Protein AF-A6MZL1-F1 (afdb_monomer_lite)

InterPro domains:
  IPR004640 Co-chaperone Hsc20 [PTHR14021] (1-90)
  IPR009073 Co-chaperone HscB, C-terminal oligomerisation domain [PF07743] (16-85)
  IPR036386 HscB, C-terminal domain superfamily [G3DSA:1.20.1280.20] (8-90)
  IPR036386 HscB, C-terminal domain superfamily [SSF47144] (9-86)

Foldseek 3Di:
DVVVVDDQPPPDDDPPVVLVVVLVVLVVQLVPDPDLVSLVVSLVVLVVVLVVLVVQLVVCVVVVVVVSNSVSVNSNVSSVVSNVSSVVSD

Sequence (90 aa):
LQLEGIPIDEEKTITDPELLMEMMEIREAVNDANDSQTLEKIQSQIKRKLETWSHSFQEAFERRDFDRAVKATQRMRYYERAVEETIKKL

Secondary structure (DSSP, 8-state):
-GGGT----SSPPP--HHHHHHHHHHHHHHHH--SHHHHHHHHHHHHHHHHHHHHHHHHHHHTT-HHHHHHHHHHHHHHHHHHHHHHHH-

Structure (mmCIF, N/CA/C/O backbone):
data_AF-A6MZL1-F1
#
_entry.id   AF-A6MZL1-F1
#
loop_
_atom_site.group_PDB
_atom_site.id
_atom_site.type_symbol
_atom_site.label_atom_id
_atom_site.label_alt_id
_atom_site.label_comp_id
_atom_site.label_asym_id
_atom_site.label_entity_id
_atom_site.label_seq_id
_atom_site.pdbx_PDB_ins_code
_atom_site.Cartn_x
_atom_site.Cartn_y
_atom_site.Cartn_z
_atom_site.occupancy
_atom_site.B_iso_or_equiv
_atom_site.auth_seq_id
_atom_site.auth_comp_id
_atom_site.auth_asym_id
_atom_site.auth_atom_id
_atom_site.pdbx_PDB_model_num
ATOM 1 N N . LEU A 1 1 ? 1.821 -5.263 -17.684 1.00 85.56 1 LEU A N 1
ATOM 2 C CA . LEU A 1 1 ? 3.027 -5.984 -17.207 1.00 85.56 1 LEU A CA 1
ATOM 3 C C . LEU A 1 1 ? 3.058 -7.428 -17.700 1.00 85.56 1 LEU A C 1
ATOM 5 O O . LEU A 1 1 ? 3.954 -7.740 -18.466 1.00 85.56 1 LEU A O 1
ATOM 9 N N . GLN A 1 2 ? 2.066 -8.274 -17.389 1.00 88.56 2 GLN A N 1
ATOM 10 C CA . GLN A 1 2 ? 2.014 -9.649 -17.927 1.00 88.56 2 GLN A CA 1
ATOM 11 C C . GLN A 1 2 ? 2.042 -9.706 -19.467 1.00 88.56 2 GLN A C 1
ATOM 13 O O . GLN A 1 2 ? 2.785 -10.499 -20.032 1.00 88.56 2 GLN A O 1
ATOM 18 N N . LEU A 1 3 ? 1.305 -8.814 -20.147 1.00 90.19 3 LEU A N 1
ATOM 19 C CA . LEU A 1 3 ? 1.337 -8.692 -21.617 1.00 90.19 3 LEU A CA 1
ATOM 20 C C . LEU A 1 3 ? 2.703 -8.250 -22.173 1.00 90.19 3 LEU A C 1
ATOM 22 O O . LEU A 1 3 ? 3.005 -8.524 -23.326 1.00 90.19 3 LEU A O 1
ATOM 26 N N . GLU A 1 4 ? 3.537 -7.614 -21.349 1.00 89.19 4 GLU A N 1
ATOM 27 C CA . GLU A 1 4 ? 4.922 -7.244 -21.681 1.00 89.19 4 GLU A CA 1
ATOM 28 C C . GLU A 1 4 ? 5.916 -8.356 -21.273 1.00 89.19 4 GLU A C 1
ATOM 30 O O . GLU A 1 4 ? 7.124 -8.143 -21.269 1.00 89.19 4 GLU A O 1
ATOM 35 N N . GLY A 1 5 ? 5.424 -9.542 -20.886 1.00 89.25 5 GLY A N 1
ATOM 36 C CA . GLY A 1 5 ? 6.245 -10.683 -20.468 1.00 89.25 5 GLY A CA 1
ATOM 37 C C . GLY A 1 5 ? 6.821 -10.576 -19.053 1.00 89.25 5 GLY A C 1
ATOM 38 O O . GLY A 1 5 ? 7.698 -11.359 -18.695 1.00 89.25 5 GLY A O 1
ATOM 39 N N . ILE A 1 6 ? 6.348 -9.626 -18.240 1.00 87.50 6 ILE A N 1
ATOM 40 C CA . ILE A 1 6 ? 6.872 -9.385 -16.891 1.00 87.50 6 ILE A CA 1
ATOM 41 C C . ILE A 1 6 ? 5.976 -10.072 -15.860 1.00 87.50 6 ILE A C 1
ATOM 43 O O . ILE A 1 6 ? 4.820 -9.658 -15.692 1.00 87.50 6 ILE A O 1
ATOM 47 N N . PRO A 1 7 ? 6.480 -11.106 -15.160 1.00 82.38 7 PRO A N 1
ATOM 48 C CA . PRO A 1 7 ? 5.722 -11.769 -14.116 1.00 82.38 7 PRO A CA 1
ATOM 49 C C . PRO A 1 7 ? 5.574 -10.833 -12.917 1.00 82.38 7 PRO A C 1
ATOM 51 O O . PRO A 1 7 ? 6.545 -10.249 -12.435 1.00 82.38 7 PRO A O 1
ATOM 54 N N . ILE A 1 8 ? 4.349 -10.715 -12.418 1.00 76.31 8 ILE A N 1
ATOM 55 C CA . ILE A 1 8 ? 4.093 -10.129 -11.108 1.00 76.31 8 ILE A CA 1
ATOM 56 C C . ILE A 1 8 ? 3.907 -11.308 -10.169 1.00 76.31 8 ILE A C 1
ATOM 58 O O . ILE A 1 8 ? 2.921 -12.031 -10.279 1.00 76.31 8 ILE A O 1
ATOM 62 N N . ASP A 1 9 ? 4.886 -11.531 -9.297 1.00 74.88 9 ASP A N 1
ATOM 63 C CA . ASP A 1 9 ? 4.723 -12.499 -8.223 1.00 74.88 9 ASP A CA 1
ATOM 64 C C . ASP A 1 9 ? 3.792 -11.896 -7.172 1.00 74.88 9 ASP A C 1
ATOM 66 O O . ASP A 1 9 ? 4.119 -10.940 -6.463 1.00 74.88 9 ASP A O 1
ATOM 70 N N . GLU A 1 10 ? 2.591 -12.446 -7.172 1.00 64.12 10 GLU A N 1
ATOM 71 C CA . GLU A 1 10 ? 1.455 -12.025 -6.384 1.00 64.12 10 GLU A CA 1
ATOM 72 C C . GLU A 1 10 ? 1.543 -12.451 -4.911 1.00 64.12 10 GLU A C 1
ATOM 74 O O . GLU A 1 10 ? 0.918 -11.814 -4.053 1.00 64.12 10 GLU A O 1
ATOM 79 N N . GLU A 1 11 ? 2.328 -13.492 -4.627 1.00 65.12 11 GLU A N 1
ATOM 80 C CA . GLU A 1 11 ? 2.501 -14.091 -3.301 1.00 65.12 11 GLU A CA 1
ATOM 81 C C . GLU A 1 11 ? 3.853 -13.752 -2.667 1.00 65.12 11 GLU A C 1
ATOM 83 O O . GLU A 1 11 ? 4.088 -14.071 -1.499 1.00 65.12 11 GLU A O 1
ATOM 88 N N . LYS A 1 12 ? 4.736 -13.067 -3.403 1.00 67.88 12 LYS A N 1
ATOM 89 C CA . LYS A 1 12 ? 6.050 -12.665 -2.903 1.00 67.88 12 LYS A CA 1
ATOM 90 C C . LYS A 1 12 ? 5.937 -11.895 -1.590 1.00 67.88 12 LYS A C 1
ATOM 92 O O . LYS A 1 12 ? 5.338 -10.821 -1.523 1.00 67.88 12 LYS A O 1
ATOM 97 N N . THR A 1 13 ? 6.597 -12.414 -0.559 1.00 68.12 13 THR A N 1
ATOM 98 C CA . THR A 1 13 ? 6.778 -11.721 0.718 1.00 68.12 13 THR A CA 1
ATOM 99 C C . THR A 1 13 ? 7.434 -10.361 0.483 1.00 68.12 13 THR A C 1
ATOM 101 O O . THR A 1 13 ? 8.491 -10.289 -0.151 1.00 68.12 13 THR A O 1
ATOM 104 N N . ILE A 1 14 ? 6.839 -9.280 1.007 1.00 70.06 14 ILE A N 1
ATOM 105 C CA . ILE A 1 14 ? 7.497 -7.968 1.005 1.00 70.06 14 ILE A CA 1
ATOM 106 C C . ILE A 1 14 ? 8.813 -8.085 1.758 1.00 70.06 14 ILE A C 1
ATOM 108 O O . ILE A 1 14 ? 8.843 -8.445 2.932 1.00 70.06 14 ILE A O 1
ATOM 112 N N . THR A 1 15 ? 9.883 -7.672 1.096 1.00 75.94 15 THR A N 1
ATOM 113 C CA . THR A 1 15 ? 11.190 -7.453 1.718 1.00 75.94 15 THR A CA 1
ATOM 114 C C . THR A 1 15 ? 11.522 -5.970 1.867 1.00 75.94 15 THR A C 1
ATOM 116 O O . THR A 1 15 ? 12.608 -5.648 2.327 1.00 75.94 15 THR A O 1
ATOM 119 N N . ASP A 1 16 ? 10.626 -5.077 1.436 1.00 83.75 16 ASP A N 1
ATOM 120 C CA . ASP A 1 16 ? 10.746 -3.621 1.531 1.00 83.75 16 ASP A CA 1
ATOM 121 C C . ASP A 1 16 ? 10.470 -3.153 2.975 1.00 83.75 16 ASP A C 1
ATOM 123 O O . ASP A 1 16 ? 9.309 -3.149 3.399 1.00 83.75 16 ASP A O 1
ATOM 127 N N . PRO A 1 17 ? 11.505 -2.776 3.750 1.00 87.44 17 PRO A N 1
ATOM 128 C CA . PRO A 1 17 ? 11.346 -2.465 5.168 1.00 87.44 17 PRO A CA 1
ATOM 129 C C . PRO A 1 17 ? 10.487 -1.224 5.417 1.00 87.44 17 PRO A C 1
ATOM 131 O O . PRO A 1 17 ? 9.789 -1.170 6.426 1.00 87.44 17 PRO A O 1
ATOM 134 N N . GLU A 1 18 ? 10.502 -0.251 4.498 1.00 88.38 18 GLU A N 1
ATOM 135 C CA . GLU A 1 18 ? 9.683 0.963 4.608 1.00 88.38 18 GLU A CA 1
ATOM 136 C C . GLU A 1 18 ? 8.201 0.609 4.537 1.00 88.38 18 GLU A C 1
ATOM 138 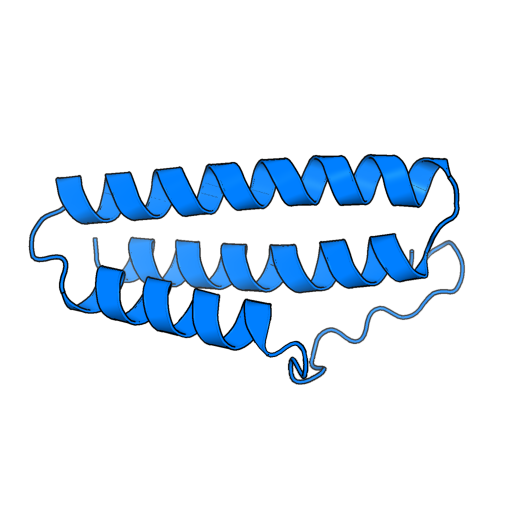O O . GLU A 1 18 ? 7.411 1.034 5.375 1.00 88.38 18 GLU A O 1
ATOM 143 N N . LEU A 1 19 ? 7.837 -0.227 3.560 1.00 87.12 19 LEU A N 1
ATOM 144 C CA . LEU A 1 19 ? 6.461 -0.676 3.391 1.00 87.12 19 LEU A CA 1
ATOM 145 C C . LEU A 1 19 ? 6.012 -1.531 4.579 1.00 87.12 19 LEU A C 1
ATOM 147 O O . LEU A 1 19 ? 4.879 -1.402 5.029 1.00 87.12 19 LEU A O 1
ATOM 151 N N . LEU A 1 20 ? 6.883 -2.400 5.101 1.00 90.31 20 LEU A N 1
ATOM 152 C CA . LEU A 1 20 ? 6.565 -3.218 6.275 1.00 90.31 20 LEU A CA 1
ATOM 153 C C . LEU A 1 20 ? 6.284 -2.358 7.510 1.00 90.31 20 LEU A C 1
ATOM 155 O O . LEU A 1 20 ? 5.277 -2.582 8.178 1.00 90.31 20 LEU A O 1
ATOM 159 N N . MET A 1 21 ? 7.141 -1.373 7.786 1.00 91.69 21 MET A N 1
ATOM 160 C CA . MET A 1 21 ? 6.958 -0.433 8.893 1.00 91.69 21 MET A CA 1
ATOM 161 C C . MET A 1 21 ? 5.647 0.340 8.741 1.00 91.69 21 MET A C 1
ATOM 163 O O . MET A 1 21 ? 4.833 0.372 9.656 1.00 91.69 21 MET A O 1
ATOM 167 N N . GLU A 1 22 ? 5.389 0.868 7.550 1.00 91.44 22 GLU A N 1
ATOM 168 C CA . GLU A 1 22 ? 4.161 1.597 7.254 1.00 91.44 22 GLU A CA 1
ATOM 169 C C . GLU A 1 22 ? 2.899 0.730 7.412 1.00 91.44 22 GLU A C 1
ATOM 171 O O . GLU A 1 22 ? 1.889 1.189 7.943 1.00 91.44 22 GLU A O 1
ATOM 176 N N . MET A 1 23 ? 2.938 -0.537 6.984 1.00 89.88 23 MET A N 1
ATOM 177 C CA . MET A 1 23 ? 1.823 -1.470 7.188 1.00 89.88 23 MET A CA 1
ATOM 178 C C . MET A 1 23 ? 1.597 -1.778 8.672 1.00 89.88 23 MET A C 1
ATOM 180 O O . MET A 1 23 ? 0.450 -1.942 9.090 1.00 89.88 23 MET A O 1
ATOM 184 N N . MET A 1 24 ? 2.664 -1.853 9.472 1.00 91.38 24 MET A N 1
ATOM 185 C CA . MET A 1 24 ? 2.552 -2.012 10.924 1.00 91.38 24 MET A CA 1
ATOM 186 C C . MET A 1 24 ? 1.897 -0.788 11.570 1.00 91.38 24 MET A C 1
ATOM 188 O O . MET A 1 24 ? 0.946 -0.959 12.327 1.00 91.38 24 MET A O 1
ATOM 192 N N . GLU A 1 25 ? 2.334 0.423 11.217 1.00 93.12 25 GLU A N 1
ATOM 193 C CA . GLU A 1 25 ? 1.755 1.676 11.721 1.00 93.12 25 GLU A CA 1
ATOM 194 C C . GLU A 1 25 ? 0.266 1.798 11.376 1.00 93.12 25 GLU A C 1
ATOM 196 O O . GLU A 1 25 ? -0.548 2.166 12.223 1.00 93.12 25 GLU A O 1
ATOM 201 N N . ILE A 1 26 ? -0.118 1.448 10.142 1.00 92.06 26 ILE A N 1
ATOM 202 C CA . ILE A 1 26 ? -1.528 1.453 9.739 1.00 92.06 26 ILE A CA 1
ATOM 203 C C . ILE A 1 26 ? -2.325 0.463 10.589 1.00 92.06 26 ILE A C 1
ATOM 205 O O . ILE A 1 26 ? -3.393 0.814 11.081 1.00 92.06 26 ILE A O 1
ATOM 209 N N . ARG A 1 27 ? -1.818 -0.756 10.800 1.00 90.94 27 ARG A N 1
ATOM 210 C CA . ARG A 1 27 ? -2.503 -1.765 11.622 1.00 90.94 27 ARG A CA 1
ATOM 211 C C . ARG A 1 27 ? -2.672 -1.335 13.069 1.00 90.94 27 ARG A C 1
ATOM 213 O O . ARG A 1 27 ? -3.737 -1.560 13.637 1.00 90.94 27 ARG A O 1
ATOM 220 N N . GLU A 1 28 ? -1.652 -0.722 13.655 1.00 93.06 28 GLU A N 1
ATOM 221 C CA . GLU A 1 28 ? -1.722 -0.163 15.004 1.00 93.06 28 GLU A CA 1
ATOM 222 C C . GLU A 1 28 ? -2.784 0.939 15.078 1.00 93.06 28 GLU A C 1
ATOM 224 O O . GLU A 1 28 ? -3.713 0.837 15.875 1.00 93.06 28 GLU A O 1
ATOM 229 N N . ALA A 1 29 ? -2.755 1.904 14.153 1.00 93.50 29 ALA A N 1
ATOM 230 C CA . ALA A 1 29 ? -3.756 2.968 14.089 1.00 93.50 29 ALA A CA 1
ATOM 231 C C . ALA A 1 29 ? -5.185 2.427 13.910 1.00 93.50 29 ALA A C 1
ATOM 233 O O . ALA A 1 29 ? -6.127 2.926 14.528 1.00 93.50 29 ALA A O 1
ATOM 234 N N . VAL A 1 30 ? -5.361 1.390 13.082 1.00 92.31 30 VAL A N 1
ATOM 235 C CA . VAL A 1 30 ? -6.653 0.713 12.921 1.00 92.31 30 VAL A CA 1
ATOM 236 C C . VAL A 1 30 ? -7.070 0.042 14.218 1.00 92.31 30 VAL A C 1
ATOM 238 O O . VAL A 1 30 ? -8.223 0.198 14.606 1.00 92.31 30 VAL A O 1
ATOM 241 N N . ASN A 1 31 ? -6.176 -0.668 14.906 1.00 91.94 31 ASN A N 1
ATOM 242 C CA . ASN A 1 31 ? -6.470 -1.340 16.172 1.00 91.94 31 ASN A CA 1
ATOM 243 C C . ASN A 1 31 ? -6.812 -0.362 17.303 1.00 91.94 31 ASN A C 1
ATOM 245 O O . ASN A 1 31 ? -7.732 -0.656 18.068 1.00 91.94 31 ASN A O 1
ATOM 249 N N . ASP A 1 32 ? -6.174 0.802 17.346 1.00 94.06 32 ASP A N 1
ATOM 250 C CA . ASP A 1 32 ? -6.389 1.824 18.376 1.00 94.06 32 ASP A CA 1
ATOM 251 C C . ASP A 1 32 ? -7.631 2.693 18.129 1.00 94.06 32 ASP A C 1
ATOM 253 O O . ASP A 1 32 ? -8.161 3.313 19.054 1.00 94.06 32 ASP A O 1
ATOM 257 N N . ALA A 1 33 ? -8.131 2.743 16.890 1.00 94.00 33 ALA A N 1
ATOM 258 C CA . ALA A 1 33 ? -9.343 3.482 16.563 1.00 94.00 33 ALA A CA 1
ATOM 259 C C . ALA A 1 33 ? -10.572 2.883 17.275 1.00 94.00 33 ALA A C 1
ATOM 261 O O . ALA A 1 33 ? -10.885 1.701 17.106 1.00 94.00 33 ALA A O 1
ATOM 262 N N . ASN A 1 34 ? -11.290 3.710 18.040 1.00 91.25 34 ASN A N 1
ATOM 263 C CA . ASN A 1 34 ? -12.472 3.305 18.818 1.00 91.25 34 ASN A CA 1
ATOM 264 C C . ASN A 1 34 ? -13.791 3.855 18.252 1.00 91.25 34 ASN A C 1
ATOM 266 O O . ASN A 1 34 ? -14.855 3.643 18.830 1.00 91.25 34 ASN A O 1
ATOM 270 N N . ASP A 1 35 ? -13.724 4.578 17.137 1.00 92.81 35 ASP A N 1
ATOM 271 C CA . ASP A 1 35 ? -14.858 5.238 16.506 1.00 92.81 35 ASP A CA 1
ATOM 272 C C . ASP A 1 35 ? -14.734 5.213 14.974 1.00 92.81 35 ASP A C 1
ATOM 274 O O . ASP A 1 35 ? -13.636 5.139 14.408 1.00 92.81 35 ASP A O 1
ATOM 278 N N . SER A 1 36 ? -15.881 5.289 14.299 1.00 91.50 36 SER A N 1
ATOM 279 C CA . SER A 1 36 ? -15.960 5.238 12.838 1.00 91.50 36 SER A CA 1
ATOM 280 C C . SER A 1 36 ? -15.300 6.440 12.162 1.00 91.50 36 SER A C 1
ATOM 282 O O . SER A 1 36 ? -14.706 6.286 11.098 1.00 91.50 36 SER A O 1
ATOM 284 N N . GLN A 1 37 ? -15.320 7.622 12.783 1.00 94.25 37 GLN A N 1
ATOM 285 C CA . GLN A 1 37 ? -14.716 8.826 12.212 1.00 94.25 37 GLN A CA 1
ATOM 286 C C . GLN A 1 37 ? -13.185 8.698 12.129 1.00 94.25 37 GLN A C 1
ATOM 288 O O . GLN A 1 37 ? -12.568 9.148 11.159 1.00 94.25 37 GLN A O 1
ATOM 293 N N . THR A 1 38 ? -12.553 8.077 13.124 1.00 93.31 38 THR A N 1
ATOM 294 C CA . THR A 1 38 ? -11.117 7.777 13.114 1.00 93.31 38 THR A CA 1
ATOM 295 C C . THR A 1 38 ? -10.780 6.744 12.037 1.00 93.31 38 THR A C 1
ATOM 297 O O . THR A 1 38 ? -9.849 6.961 11.257 1.00 93.31 38 THR A O 1
ATOM 300 N N . LEU A 1 39 ? -11.577 5.679 11.911 1.00 92.69 39 LEU A N 1
ATOM 301 C CA . LEU A 1 39 ? -11.407 4.671 10.857 1.00 92.69 39 LEU A CA 1
ATOM 302 C C . LEU A 1 39 ? -11.570 5.262 9.445 1.00 92.69 39 LEU A C 1
ATOM 304 O O . LEU A 1 39 ? -10.764 4.970 8.562 1.00 92.69 39 LEU A O 1
ATOM 308 N N . GLU A 1 40 ? -12.537 6.157 9.227 1.00 93.88 40 GLU A N 1
ATOM 309 C CA . GLU A 1 40 ? -12.728 6.867 7.953 1.00 93.88 40 GLU A CA 1
ATOM 310 C C . GLU A 1 40 ? -11.541 7.775 7.595 1.00 93.88 40 GLU A C 1
ATOM 312 O O . GLU A 1 40 ? -11.141 7.861 6.425 1.00 93.88 40 GLU A O 1
ATOM 317 N N . LYS A 1 41 ? -10.938 8.441 8.589 1.00 94.38 41 LYS A N 1
ATOM 318 C CA . LYS A 1 41 ? -9.720 9.244 8.390 1.00 94.38 41 LYS A CA 1
ATOM 319 C C . LYS A 1 41 ? -8.543 8.369 7.975 1.00 94.38 41 LYS A C 1
ATOM 321 O O . LYS A 1 41 ? -7.860 8.716 7.010 1.00 94.38 41 LYS A O 1
ATOM 326 N N . ILE A 1 42 ? -8.334 7.241 8.656 1.00 93.31 42 ILE A N 1
ATOM 327 C CA . ILE A 1 42 ? -7.287 6.270 8.310 1.00 93.31 42 ILE A CA 1
ATOM 328 C C . ILE A 1 42 ? -7.516 5.757 6.885 1.00 93.31 42 ILE A C 1
ATOM 330 O O . ILE A 1 42 ? -6.621 5.834 6.044 1.00 93.31 42 ILE A O 1
ATOM 334 N N . GLN A 1 43 ? -8.741 5.339 6.560 1.00 92.75 43 GLN A N 1
ATOM 335 C CA . GLN A 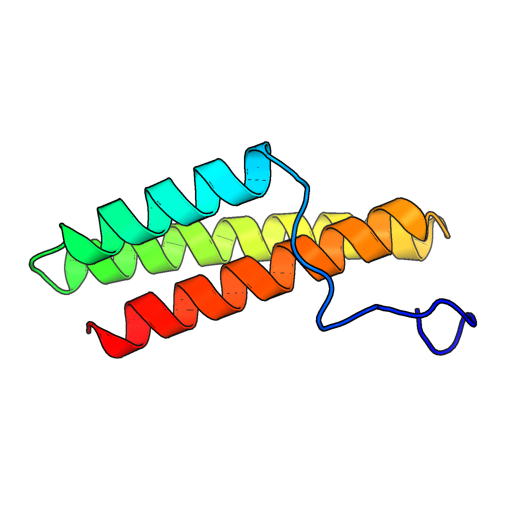1 43 ? -9.088 4.881 5.217 1.00 92.75 43 GLN A CA 1
ATOM 336 C C . GLN A 1 43 ? -8.808 5.953 4.150 1.00 92.75 43 GLN A C 1
ATOM 338 O O . GLN A 1 43 ? -8.257 5.652 3.090 1.00 92.75 43 GLN A O 1
ATOM 343 N N . SER A 1 44 ? -9.145 7.215 4.426 1.00 94.38 44 SER A N 1
ATOM 344 C CA . SER A 1 44 ? -8.883 8.337 3.516 1.00 94.38 44 SER A CA 1
ATOM 345 C C . SER A 1 44 ? -7.387 8.571 3.293 1.00 94.38 44 SER A C 1
ATOM 347 O O . SER A 1 44 ? -6.970 8.872 2.174 1.00 94.38 44 SER A O 1
ATOM 349 N N . GLN A 1 45 ? -6.561 8.409 4.330 1.00 94.00 45 GLN A N 1
ATOM 350 C CA . GLN A 1 45 ? -5.105 8.495 4.206 1.00 94.00 45 GLN A CA 1
ATOM 351 C C . GLN A 1 45 ? -4.547 7.359 3.344 1.00 94.00 45 GLN A C 1
ATOM 353 O O . GLN A 1 45 ? -3.748 7.623 2.445 1.00 94.00 45 GLN A O 1
ATOM 358 N N . ILE A 1 46 ? -5.003 6.121 3.558 1.00 93.50 46 ILE A N 1
ATOM 359 C CA . ILE A 1 46 ? -4.571 4.966 2.759 1.00 93.50 46 ILE A CA 1
ATOM 360 C C . ILE A 1 46 ? -4.966 5.154 1.286 1.00 93.50 46 ILE A C 1
ATOM 362 O O . ILE A 1 46 ? -4.138 4.959 0.398 1.00 93.50 46 ILE A O 1
ATOM 366 N N . LYS A 1 47 ? -6.191 5.625 1.012 1.00 93.19 47 LYS A N 1
ATOM 367 C CA . LYS A 1 47 ? -6.667 5.916 -0.353 1.00 93.19 47 LYS A CA 1
ATOM 368 C C . LYS A 1 47 ? -5.795 6.950 -1.077 1.00 93.19 47 LYS A C 1
ATOM 370 O O . LYS A 1 47 ? -5.466 6.745 -2.240 1.00 93.19 47 LYS A O 1
ATOM 375 N N . ARG A 1 48 ? -5.352 8.012 -0.393 1.00 95.06 48 ARG A N 1
ATOM 376 C CA . ARG A 1 48 ? -4.419 9.004 -0.974 1.00 95.06 48 ARG A CA 1
ATOM 377 C C . ARG A 1 48 ? -3.059 8.398 -1.324 1.00 95.06 48 ARG A C 1
ATOM 379 O O . ARG A 1 48 ? -2.463 8.746 -2.344 1.00 95.06 48 ARG A O 1
ATOM 386 N N . LYS A 1 49 ? -2.553 7.488 -0.488 1.00 93.25 49 LYS A N 1
ATOM 387 C CA . LYS A 1 49 ? -1.311 6.761 -0.786 1.00 93.25 49 LYS A CA 1
ATOM 388 C C . LYS A 1 49 ? -1.491 5.856 -2.002 1.00 93.25 49 LYS A C 1
ATOM 390 O O . LYS A 1 49 ? -0.640 5.862 -2.885 1.00 93.25 49 LYS A O 1
ATOM 395 N N . LEU A 1 50 ? -2.618 5.155 -2.094 1.00 93.62 50 LEU A N 1
ATOM 396 C CA . LEU A 1 50 ? -2.954 4.322 -3.247 1.00 93.62 50 LEU A CA 1
ATOM 397 C C . LEU A 1 50 ? -3.016 5.143 -4.545 1.00 93.62 50 LEU A C 1
ATOM 399 O O . LEU A 1 50 ? -2.409 4.749 -5.536 1.00 93.62 50 LEU A O 1
ATOM 403 N N . GLU A 1 51 ? -3.639 6.322 -4.523 1.00 95.69 51 GLU A N 1
ATOM 404 C CA . GLU A 1 51 ? -3.655 7.254 -5.662 1.00 95.69 51 GLU A CA 1
ATOM 405 C C . GLU A 1 51 ? -2.238 7.700 -6.067 1.00 95.69 51 GLU A C 1
ATOM 407 O O . GLU A 1 51 ? -1.877 7.671 -7.244 1.00 95.69 51 GLU A O 1
ATOM 412 N N . THR A 1 52 ? -1.388 8.020 -5.087 1.00 95.62 52 THR A N 1
ATOM 413 C CA . THR A 1 52 ? 0.019 8.388 -5.328 1.00 95.62 52 THR A CA 1
ATOM 414 C C . THR A 1 52 ? 0.783 7.255 -6.021 1.00 95.62 52 THR A C 1
ATOM 416 O O . THR A 1 52 ? 1.514 7.480 -6.990 1.00 95.62 52 THR A O 1
ATOM 419 N N . TRP A 1 53 ? 0.602 6.016 -5.559 1.00 94.81 53 TRP A N 1
ATOM 420 C CA . TRP A 1 53 ? 1.236 4.846 -6.165 1.00 94.81 53 TRP A CA 1
ATOM 421 C C . TRP A 1 53 ? 0.649 4.485 -7.528 1.00 94.81 53 TRP A C 1
ATOM 423 O O . TRP A 1 53 ? 1.404 4.042 -8.392 1.00 94.81 53 TRP A O 1
ATOM 433 N N . SER A 1 54 ? -0.634 4.760 -7.760 1.00 96.00 54 SER A N 1
ATOM 434 C CA . SER A 1 54 ? -1.270 4.628 -9.073 1.00 96.00 54 SER A CA 1
ATOM 435 C C . SER A 1 54 ? -0.644 5.582 -10.092 1.00 96.00 54 SER A C 1
ATOM 437 O O . SER A 1 54 ? -0.292 5.163 -11.194 1.00 96.00 54 SER A O 1
ATOM 439 N N . HIS A 1 55 ? -0.409 6.843 -9.718 1.00 97.50 55 HIS A N 1
ATOM 440 C CA . HIS A 1 55 ? 0.309 7.787 -10.579 1.00 97.50 55 HIS A CA 1
ATOM 441 C C . HIS A 1 55 ? 1.762 7.365 -10.829 1.00 97.50 55 HIS A C 1
ATOM 443 O O . HIS A 1 55 ? 2.234 7.424 -11.963 1.00 97.50 55 HIS A O 1
ATOM 449 N N . SER A 1 56 ? 2.464 6.886 -9.796 1.00 96.12 56 SER A N 1
ATOM 450 C CA . SER A 1 56 ? 3.833 6.368 -9.939 1.00 96.12 56 SER A CA 1
ATOM 451 C C . SER A 1 56 ? 3.892 5.147 -10.866 1.00 96.12 56 SER A C 1
ATOM 453 O O . SER A 1 56 ? 4.807 5.039 -11.681 1.00 96.12 56 SER A O 1
ATOM 455 N N . PHE A 1 57 ? 2.903 4.250 -10.782 1.00 96.06 57 PHE A N 1
ATOM 456 C CA . PHE A 1 57 ? 2.757 3.119 -11.696 1.00 96.06 57 PHE A CA 1
ATOM 457 C C . PHE A 1 57 ? 2.545 3.592 -13.131 1.00 96.06 57 PHE A C 1
ATOM 459 O O . PHE A 1 57 ? 3.246 3.123 -14.024 1.00 96.06 57 PHE A O 1
ATOM 466 N N . GLN A 1 58 ? 1.605 4.517 -13.348 1.00 97.56 58 GLN A N 1
ATOM 467 C CA . GLN A 1 58 ? 1.307 5.043 -14.675 1.00 97.56 58 GLN A CA 1
ATOM 468 C C . GLN A 1 58 ? 2.560 5.652 -15.317 1.00 97.56 58 GLN A C 1
ATOM 470 O O . GLN A 1 58 ? 2.924 5.264 -16.425 1.00 97.56 58 GLN A O 1
ATOM 475 N N . GLU A 1 59 ? 3.262 6.531 -14.596 1.00 97.88 59 GLU A N 1
ATOM 476 C CA . GLU A 1 59 ? 4.496 7.156 -15.081 1.00 97.88 59 GLU A CA 1
ATOM 477 C C . GLU A 1 59 ? 5.562 6.104 -15.429 1.00 97.88 59 GLU A C 1
ATOM 479 O O . GLU A 1 59 ? 6.190 6.162 -16.489 1.00 97.88 59 GLU A O 1
ATOM 484 N N . ALA A 1 60 ? 5.776 5.130 -14.542 1.00 96.94 60 ALA A N 1
ATOM 485 C CA . ALA A 1 60 ? 6.755 4.071 -14.749 1.00 96.94 60 ALA A CA 1
ATOM 486 C C . ALA A 1 60 ? 6.403 3.207 -15.970 1.00 96.94 60 ALA A C 1
ATOM 488 O O . ALA A 1 60 ? 7.263 2.910 -16.799 1.00 96.94 60 ALA A O 1
ATOM 489 N N . PHE A 1 61 ? 5.127 2.855 -16.119 1.00 95.50 61 PHE A N 1
ATOM 490 C CA . PHE A 1 61 ? 4.643 2.042 -17.226 1.00 95.50 61 PHE A CA 1
ATOM 491 C C . PHE A 1 61 ? 4.791 2.762 -18.574 1.00 95.50 61 PHE A C 1
ATOM 493 O O . PHE A 1 61 ? 5.310 2.174 -19.522 1.00 95.50 61 PHE A O 1
ATOM 500 N N . GLU A 1 62 ? 4.422 4.044 -18.653 1.00 96.62 62 GLU A N 1
ATOM 501 C CA . GLU A 1 62 ? 4.583 4.876 -19.857 1.00 96.62 62 GLU A CA 1
ATOM 502 C C . GLU A 1 62 ? 6.055 5.001 -20.283 1.00 96.62 62 GLU A C 1
ATOM 504 O O . GLU A 1 62 ? 6.374 4.974 -21.474 1.00 96.62 62 GLU A O 1
ATOM 509 N N . ARG A 1 63 ? 6.973 5.068 -19.312 1.00 97.12 63 ARG A N 1
ATOM 510 C CA . ARG A 1 63 ? 8.424 5.114 -19.548 1.00 97.12 63 ARG A CA 1
ATOM 511 C C . ARG A 1 63 ? 9.057 3.743 -19.810 1.00 97.12 63 ARG A C 1
ATOM 513 O O . ARG A 1 63 ? 10.264 3.686 -20.037 1.00 97.12 63 ARG A O 1
ATOM 520 N N . ARG A 1 64 ? 8.278 2.653 -19.780 1.00 94.88 64 ARG A N 1
ATOM 521 C CA . ARG A 1 64 ? 8.766 1.258 -19.804 1.00 94.88 64 ARG A CA 1
ATOM 522 C C . ARG A 1 64 ? 9.752 0.935 -18.666 1.00 94.88 64 ARG A C 1
ATOM 524 O O . ARG A 1 64 ? 10.543 0.000 -18.774 1.00 94.88 64 ARG A O 1
ATOM 531 N N . ASP A 1 65 ? 9.689 1.681 -17.564 1.00 96.12 65 ASP A N 1
ATOM 532 C CA . ASP A 1 65 ? 10.401 1.385 -16.320 1.00 96.12 65 ASP A CA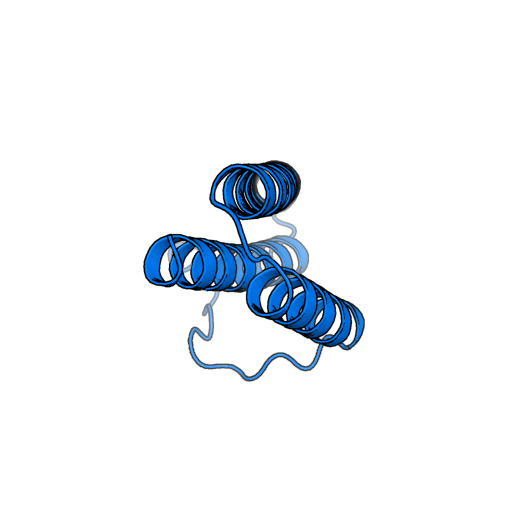 1
ATOM 533 C C . ASP A 1 65 ? 9.609 0.337 -15.531 1.00 96.12 65 ASP A C 1
ATOM 535 O O . ASP A 1 65 ? 8.824 0.615 -14.620 1.00 96.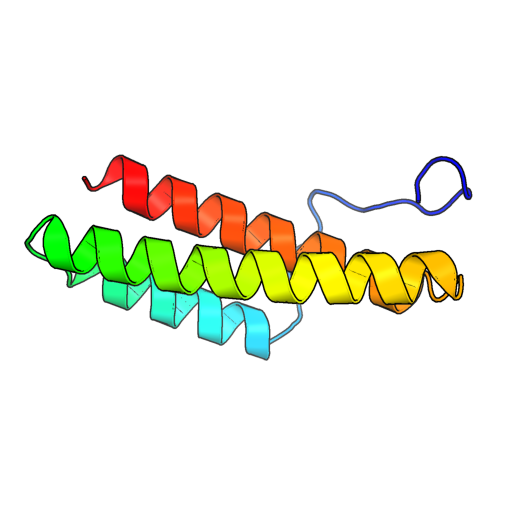12 65 ASP A O 1
ATOM 539 N N . PHE A 1 66 ? 9.755 -0.910 -15.962 1.00 92.31 66 PHE A N 1
ATOM 540 C CA . PHE A 1 66 ? 8.935 -1.993 -15.450 1.00 92.31 66 PHE A CA 1
ATOM 541 C C . PHE A 1 66 ? 9.312 -2.448 -14.042 1.00 92.31 66 PHE A C 1
ATOM 543 O O . PHE A 1 66 ? 8.443 -2.954 -13.335 1.00 92.31 66 PHE A O 1
ATOM 550 N N . ASP A 1 67 ? 10.553 -2.229 -13.608 1.00 90.31 67 ASP A N 1
ATOM 551 C CA . ASP A 1 67 ? 10.961 -2.500 -12.228 1.00 90.31 67 ASP A CA 1
ATOM 552 C C . ASP A 1 67 ? 10.192 -1.590 -11.261 1.00 90.31 67 ASP A C 1
ATOM 554 O O . ASP A 1 67 ? 9.520 -2.058 -10.333 1.00 90.31 67 ASP A O 1
ATOM 558 N N . ARG A 1 68 ? 10.153 -0.285 -11.564 1.00 92.19 68 ARG A N 1
ATOM 559 C CA . ARG A 1 68 ? 9.371 0.678 -10.787 1.00 92.19 68 ARG A CA 1
ATOM 560 C C . ARG A 1 68 ? 7.868 0.407 -10.874 1.00 92.19 68 ARG A C 1
ATOM 562 O O . ARG A 1 68 ? 7.176 0.534 -9.861 1.00 92.19 68 ARG A O 1
ATOM 569 N N . ALA A 1 69 ? 7.357 -0.015 -12.031 1.00 93.81 69 ALA A N 1
ATOM 570 C CA . ALA A 1 69 ? 5.950 -0.391 -12.186 1.00 93.81 69 ALA A CA 1
ATOM 571 C C . ALA A 1 69 ? 5.578 -1.635 -11.350 1.00 93.81 69 ALA A C 1
ATOM 573 O O . ALA A 1 69 ? 4.522 -1.660 -10.711 1.00 93.81 69 ALA A O 1
ATOM 574 N N . VAL A 1 70 ? 6.446 -2.651 -11.290 1.00 90.12 70 VAL A N 1
ATOM 575 C CA . VAL A 1 70 ? 6.250 -3.828 -10.425 1.00 90.12 70 VAL A CA 1
ATOM 576 C C . VAL A 1 70 ? 6.252 -3.411 -8.956 1.00 90.12 70 VAL A C 1
ATOM 578 O O . VAL A 1 70 ? 5.322 -3.766 -8.229 1.00 90.12 70 VAL A O 1
ATOM 581 N N . LYS A 1 71 ? 7.222 -2.592 -8.526 1.00 89.12 71 LYS A N 1
ATOM 582 C CA . LYS A 1 71 ? 7.284 -2.087 -7.145 1.00 89.12 71 LYS A CA 1
ATOM 583 C C . LYS A 1 71 ? 6.032 -1.291 -6.765 1.00 89.12 71 LYS A C 1
ATOM 585 O O . LYS A 1 71 ? 5.484 -1.488 -5.681 1.00 89.12 71 LYS A O 1
ATOM 590 N N . ALA A 1 72 ? 5.556 -0.419 -7.655 1.00 92.38 72 ALA A N 1
ATOM 591 C CA . ALA A 1 72 ? 4.333 0.348 -7.438 1.00 92.38 72 ALA A CA 1
ATOM 592 C C . ALA A 1 72 ? 3.103 -0.566 -7.310 1.00 92.38 72 ALA A C 1
ATOM 594 O O . ALA A 1 72 ? 2.310 -0.394 -6.387 1.00 92.38 72 ALA A O 1
ATOM 595 N N . THR A 1 73 ? 2.987 -1.584 -8.170 1.00 90.38 73 THR A N 1
ATOM 596 C CA . THR A 1 73 ? 1.892 -2.569 -8.117 1.00 90.38 73 THR A CA 1
ATOM 597 C C . THR A 1 73 ? 1.891 -3.345 -6.801 1.00 90.38 73 THR A C 1
ATOM 599 O O . THR A 1 73 ? 0.848 -3.491 -6.165 1.00 90.38 73 THR A O 1
ATOM 602 N N . GLN A 1 74 ? 3.066 -3.803 -6.359 1.00 87.75 74 GLN A N 1
ATOM 603 C CA . GLN A 1 74 ? 3.210 -4.489 -5.078 1.00 87.75 74 GLN A CA 1
ATOM 604 C C . GLN A 1 74 ? 2.774 -3.584 -3.925 1.00 87.75 74 GLN A C 1
ATOM 606 O O . GLN A 1 74 ? 1.923 -3.990 -3.143 1.00 87.75 74 GLN A O 1
ATOM 611 N N . ARG A 1 75 ? 3.274 -2.341 -3.853 1.00 90.19 75 ARG A N 1
ATOM 612 C CA . ARG A 1 75 ? 2.880 -1.372 -2.814 1.00 90.19 75 ARG A CA 1
ATOM 613 C C . ARG A 1 75 ? 1.359 -1.137 -2.796 1.00 90.19 75 ARG A C 1
ATOM 615 O O . ARG A 1 75 ? 0.757 -1.225 -1.729 1.00 90.19 75 ARG A O 1
ATOM 622 N N . MET A 1 76 ? 0.723 -0.933 -3.955 1.00 91.75 76 MET A N 1
ATOM 623 C CA . MET A 1 76 ? -0.735 -0.729 -4.049 1.00 91.75 76 MET A CA 1
ATOM 624 C C . MET A 1 76 ? -1.547 -1.880 -3.447 1.00 91.75 76 MET A C 1
ATOM 626 O O . MET A 1 76 ? -2.437 -1.623 -2.640 1.00 91.75 76 MET A O 1
ATOM 630 N N . ARG A 1 77 ? -1.195 -3.137 -3.743 1.00 88.56 77 ARG A N 1
ATOM 631 C CA . ARG A 1 77 ? -1.882 -4.320 -3.194 1.00 88.56 77 ARG A CA 1
ATOM 632 C C . ARG A 1 77 ? -1.910 -4.343 -1.663 1.00 88.56 77 ARG A C 1
ATOM 634 O O . ARG A 1 77 ? -2.877 -4.808 -1.062 1.00 88.56 77 ARG A O 1
ATOM 641 N N . TYR A 1 78 ? -0.852 -3.870 -1.011 1.00 88.56 78 TYR A N 1
ATOM 642 C CA . TYR A 1 78 ? -0.817 -3.834 0.451 1.00 88.56 78 TYR A CA 1
ATOM 643 C C . TYR A 1 78 ? -1.698 -2.734 1.028 1.00 88.56 78 TYR A C 1
ATOM 645 O O . TYR A 1 78 ? -2.398 -2.981 2.009 1.00 88.56 78 TYR A O 1
ATOM 653 N N . TYR A 1 79 ? -1.753 -1.570 0.381 1.00 90.75 79 TYR A N 1
ATOM 654 C CA . TYR A 1 79 ? -2.717 -0.542 0.762 1.00 90.75 79 TYR A CA 1
ATOM 655 C C . TYR A 1 79 ? -4.165 -1.001 0.548 1.00 90.75 79 TYR A C 1
ATOM 657 O O . TYR A 1 79 ? -5.003 -0.714 1.395 1.00 90.75 79 TYR A O 1
ATOM 665 N N . GLU A 1 80 ? -4.470 -1.759 -0.512 1.00 89.50 80 GLU A N 1
ATOM 666 C CA . GLU A 1 80 ? -5.806 -2.352 -0.708 1.00 89.50 80 GLU A CA 1
ATOM 667 C C . GLU A 1 80 ? -6.188 -3.278 0.452 1.00 89.50 80 GLU A C 1
ATOM 669 O O . GLU A 1 80 ? -7.252 -3.112 1.049 1.00 89.50 80 GLU A O 1
ATOM 674 N N . ARG A 1 8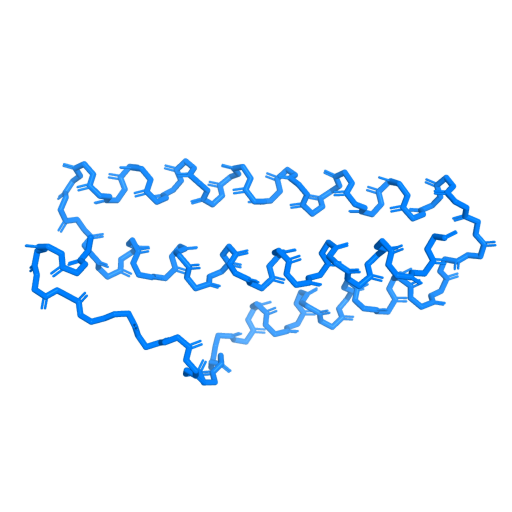1 ? -5.284 -4.181 0.856 1.00 87.81 81 ARG A N 1
ATOM 675 C CA . ARG A 1 81 ? -5.497 -5.046 2.031 1.00 87.81 81 ARG A CA 1
ATOM 676 C C . ARG A 1 81 ? -5.695 -4.240 3.314 1.00 87.81 81 ARG A C 1
ATOM 678 O O . ARG A 1 81 ? -6.563 -4.573 4.115 1.00 87.81 81 ARG A O 1
ATOM 685 N N . ALA A 1 82 ? -4.933 -3.166 3.505 1.00 86.62 82 ALA A N 1
ATOM 686 C CA . ALA A 1 82 ? -5.091 -2.293 4.664 1.00 86.62 82 ALA A CA 1
ATOM 687 C C . ALA A 1 82 ? -6.450 -1.559 4.664 1.00 86.62 82 ALA A C 1
ATOM 689 O O . ALA A 1 82 ? -7.076 -1.414 5.714 1.00 86.62 82 ALA A O 1
ATOM 690 N N . VAL A 1 83 ? -6.961 -1.149 3.493 1.00 88.12 83 VAL A N 1
ATOM 691 C CA . VAL A 1 83 ? -8.328 -0.613 3.359 1.00 88.12 83 VAL A CA 1
ATOM 692 C C . VAL A 1 83 ? -9.365 -1.674 3.728 1.00 88.12 83 VAL A C 1
ATOM 694 O O . VAL A 1 83 ? -10.289 -1.373 4.481 1.00 88.12 83 VAL A O 1
ATOM 697 N N . GLU A 1 84 ? -9.223 -2.914 3.265 1.00 88.56 84 GLU A N 1
ATOM 698 C CA . GLU A 1 84 ? -10.129 -4.002 3.654 1.00 88.56 84 GLU A CA 1
ATOM 699 C C . GLU A 1 84 ? -10.124 -4.253 5.168 1.00 88.56 84 GLU A C 1
ATOM 701 O O . GLU A 1 84 ? -11.184 -4.463 5.757 1.00 88.56 84 GLU A O 1
ATOM 706 N N . GLU A 1 85 ? -8.954 -4.200 5.814 1.00 84.25 85 GLU A N 1
ATOM 707 C CA . GLU A 1 85 ? -8.827 -4.308 7.273 1.00 84.25 85 GLU A CA 1
ATOM 708 C C . GLU A 1 85 ? -9.595 -3.175 7.984 1.00 84.25 85 GLU A C 1
ATOM 710 O O . GLU A 1 85 ? -10.345 -3.457 8.919 1.00 84.25 85 GLU A O 1
ATOM 715 N N . THR A 1 86 ? -9.516 -1.924 7.499 1.00 82.62 86 THR A N 1
ATOM 716 C CA . THR A 1 86 ? -10.332 -0.816 8.050 1.00 82.62 86 THR A CA 1
ATOM 717 C C . THR A 1 86 ? -11.832 -1.059 7.906 1.00 82.62 86 THR A C 1
ATOM 719 O O . THR A 1 86 ? -12.583 -0.806 8.843 1.00 82.62 86 THR A O 1
ATOM 722 N N . ILE A 1 87 ? -12.274 -1.575 6.752 1.00 84.19 87 ILE A N 1
ATOM 723 C CA . ILE A 1 87 ? -13.694 -1.832 6.467 1.00 84.19 87 ILE A CA 1
ATOM 724 C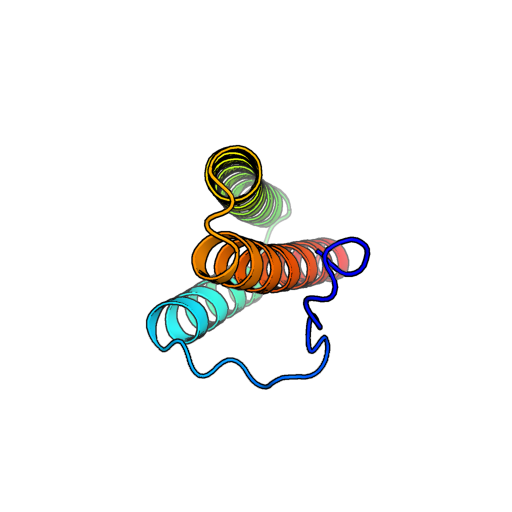 C . ILE A 1 87 ? -14.241 -2.933 7.372 1.00 84.19 87 ILE A C 1
ATOM 726 O O . ILE A 1 87 ? -15.376 -2.837 7.814 1.00 84.19 87 ILE A O 1
ATOM 730 N N . LYS A 1 88 ? -13.447 -3.965 7.669 1.00 88.00 88 LYS A N 1
ATOM 731 C CA . LYS A 1 88 ? -13.865 -5.058 8.560 1.00 88.00 88 LYS A CA 1
ATOM 732 C C . LYS A 1 88 ? -14.055 -4.619 10.013 1.00 88.00 88 LYS A C 1
ATOM 734 O O . LYS A 1 88 ? -14.727 -5.331 10.754 1.00 88.00 88 LYS A O 1
ATOM 739 N N . LYS A 1 89 ? -13.413 -3.521 10.428 1.00 84.81 89 LYS A N 1
ATOM 740 C CA . LYS A 1 89 ? -13.506 -2.987 11.793 1.00 84.81 89 LYS A CA 1
ATOM 741 C C . LYS A 1 89 ? -14.617 -1.937 11.960 1.00 84.81 89 LYS A C 1
ATOM 743 O O . LYS A 1 89 ? -15.059 -1.729 13.088 1.00 84.81 89 LYS A O 1
ATOM 748 N N . LEU A 1 90 ? -15.026 -1.280 10.871 1.00 76.25 90 LEU A N 1
ATOM 749 C CA . LEU A 1 90 ? -16.190 -0.382 10.827 1.00 76.25 90 LEU A CA 1
ATOM 750 C C . LEU A 1 90 ? -17.490 -1.141 11.126 1.00 76.25 90 LEU A C 1
ATOM 752 O O . LEU A 1 90 ? -18.339 -0.544 11.824 1.00 76.25 90 LEU A O 1
#

Organism: Oryza sativa subsp. indica (NCBI:txid39946)

Radius of gyration: 14.5 Å; chains: 1; bounding box: 28×23×40 Å

pLDDT: mean 89.47, std 7.22, range [64.12, 97.88]